Protein AF-A0A0D2FFE4-F1 (afdb_monomer_lite)

Organism: NCBI:txid1442368

Foldseek 3Di:
DDDDDPDPPPPPPPPDDPDDPDPPPPDPPPPPPPPPDDDDPVNVVLVVVLQVQLVVCCVVVVDDSVVSSVVSCVVPPDDDDDPDDPVNVPPD

Sequence (92 aa):
MAPNIGGGLQSRTIWEPSATKSMTTVLRITVTSASSVPPRPIDQITDAYRRRYASYLASTFHISVEAANLEADYQLQPRRRSEASESEVYRV

Secondary structure (DSSP, 8-state):
------------------------------------SPPPHHHHHHHHHHHHHHHHHHHHHT--HHHHHHHHHHHTS-PPPPSS-GGGTT--

Radius of gyration: 23.29 Å; chains: 1; bounding box: 32×54×82 Å

Structure (mmCIF, N/CA/C/O backbone):
data_AF-A0A0D2FFE4-F1
#
_entry.id   AF-A0A0D2FFE4-F1
#
loop_
_atom_site.group_PDB
_atom_site.id
_atom_site.type_symbol
_atom_site.label_atom_id
_atom_site.label_alt_id
_atom_site.label_comp_id
_atom_site.label_asym_id
_atom_site.label_entity_id
_atom_site.label_seq_id
_atom_site.pdbx_PDB_ins_code
_atom_site.Cartn_x
_atom_site.Cartn_y
_atom_site.Cartn_z
_atom_site.occupancy
_atom_site.B_iso_or_equiv
_atom_site.auth_seq_id
_atom_site.auth_comp_id
_atom_site.auth_asym_id
_atom_site.auth_atom_id
_atom_site.pdbx_PDB_model_num
ATOM 1 N N . MET A 1 1 ? 1.824 7.082 58.537 1.00 44.00 1 MET A N 1
ATOM 2 C CA . MET A 1 1 ? 2.641 7.322 57.327 1.00 44.00 1 MET A CA 1
ATOM 3 C C . MET A 1 1 ? 2.654 6.053 56.494 1.00 44.00 1 MET A C 1
ATOM 5 O O . MET A 1 1 ? 3.238 5.086 56.952 1.00 44.00 1 MET A O 1
ATOM 9 N N . ALA A 1 2 ? 1.951 6.059 55.357 1.00 51.19 2 ALA A N 1
ATOM 10 C CA . ALA A 1 2 ? 2.192 5.279 54.130 1.00 51.19 2 ALA A CA 1
ATOM 11 C C . ALA A 1 2 ? 0.884 5.292 53.308 1.00 51.19 2 ALA A C 1
ATOM 13 O O . ALA A 1 2 ? -0.084 4.650 53.717 1.00 51.19 2 ALA A O 1
ATOM 14 N N . PRO A 1 3 ? 0.794 6.069 52.214 1.00 61.56 3 PRO A N 1
ATOM 15 C CA . PRO A 1 3 ? -0.369 6.043 51.339 1.00 61.56 3 PRO A CA 1
ATOM 16 C C . PRO A 1 3 ? -0.347 4.768 50.486 1.00 61.56 3 PRO A C 1
ATOM 18 O O . PRO A 1 3 ? 0.688 4.377 49.949 1.00 61.56 3 PRO A O 1
ATOM 21 N N . ASN A 1 4 ? -1.504 4.119 50.395 1.00 50.91 4 ASN A N 1
ATOM 22 C CA . ASN A 1 4 ? -1.737 2.913 49.610 1.00 50.91 4 ASN A CA 1
ATOM 23 C C . ASN A 1 4 ? -1.532 3.234 48.117 1.00 50.91 4 ASN A C 1
ATOM 25 O O . ASN A 1 4 ? -2.252 4.060 47.553 1.00 50.91 4 ASN A O 1
ATOM 29 N N . ILE A 1 5 ? -0.512 2.635 47.502 1.00 56.97 5 ILE A N 1
ATOM 30 C CA . ILE A 1 5 ? -0.144 2.856 46.101 1.00 56.97 5 ILE A CA 1
ATOM 31 C C . ILE A 1 5 ? -1.178 2.117 45.251 1.00 56.97 5 ILE A C 1
ATOM 33 O O . ILE A 1 5 ? -1.089 0.908 45.048 1.00 56.97 5 ILE A O 1
ATOM 37 N N . GLY A 1 6 ? -2.209 2.842 44.816 1.00 42.81 6 GLY A N 1
ATOM 38 C CA . GLY A 1 6 ? -3.245 2.330 43.928 1.00 42.81 6 GLY A CA 1
ATOM 39 C C . GLY A 1 6 ? -2.625 1.805 42.636 1.00 42.81 6 GLY A C 1
ATOM 40 O O . GLY A 1 6 ? -2.140 2.576 41.809 1.00 42.81 6 GLY A O 1
ATOM 41 N N . GLY A 1 7 ? -2.637 0.482 42.484 1.00 42.03 7 GLY A N 1
ATOM 42 C CA . GLY A 1 7 ? -2.241 -0.220 41.273 1.00 42.03 7 GLY A CA 1
ATOM 43 C C . GLY A 1 7 ? -3.190 0.110 40.128 1.00 42.03 7 GLY A C 1
ATOM 44 O O . GLY A 1 7 ? -4.218 -0.537 39.949 1.00 42.03 7 GLY A O 1
ATOM 45 N N . GLY A 1 8 ? -2.838 1.121 39.338 1.00 44.84 8 GLY A N 1
ATOM 46 C CA . GLY A 1 8 ? -3.413 1.333 38.019 1.00 44.84 8 GLY A CA 1
ATOM 47 C C . GLY A 1 8 ? -2.874 0.265 37.077 1.00 44.84 8 GLY A C 1
ATOM 48 O O . GLY A 1 8 ? -1.806 0.436 36.493 1.00 44.84 8 GLY A O 1
ATOM 49 N N . LEU A 1 9 ? -3.601 -0.846 36.953 1.00 51.34 9 LEU A N 1
ATOM 50 C CA . LEU A 1 9 ? -3.423 -1.824 35.885 1.00 51.34 9 LEU A CA 1
ATOM 51 C C . LEU A 1 9 ? -3.691 -1.108 34.559 1.00 51.34 9 LEU A C 1
ATOM 53 O O . LEU A 1 9 ? -4.826 -1.019 34.095 1.00 51.34 9 LEU A O 1
ATOM 57 N N . GLN A 1 10 ? -2.642 -0.537 33.972 1.00 61.09 10 GLN A N 1
ATOM 58 C CA . GLN A 1 10 ? -2.684 -0.064 32.601 1.00 61.09 10 GLN A CA 1
ATOM 59 C C . GLN A 1 10 ? -2.878 -1.298 31.729 1.00 61.09 10 GLN A C 1
ATOM 61 O O . GLN A 1 10 ? -1.944 -2.064 31.495 1.00 61.09 10 GLN A O 1
ATOM 66 N N . SER A 1 11 ? -4.125 -1.524 31.322 1.00 63.53 11 SER A N 1
ATOM 67 C CA . SER A 1 11 ? -4.492 -2.557 30.368 1.00 63.53 11 SER A CA 1
ATOM 68 C C . SER A 1 11 ? -3.818 -2.202 29.045 1.00 63.53 11 SER A C 1
ATOM 70 O O . SER A 1 11 ? -4.326 -1.421 28.243 1.00 63.53 11 SER A O 1
ATOM 72 N N . ARG A 1 12 ? -2.585 -2.677 28.865 1.00 63.41 12 ARG A N 1
ATOM 73 C CA . ARG A 1 12 ? -1.856 -2.554 27.612 1.00 63.41 12 ARG A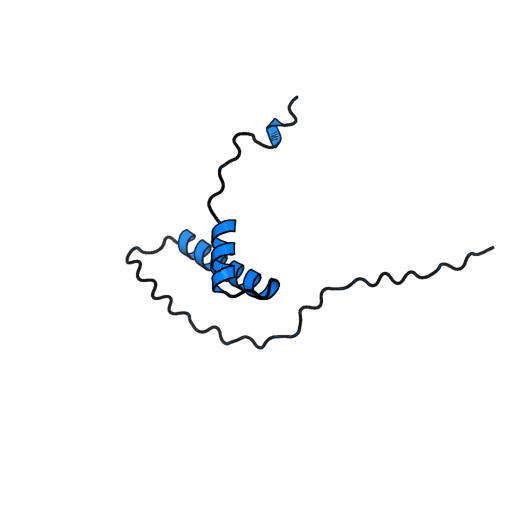 CA 1
ATOM 74 C C . ARG A 1 12 ? -2.529 -3.530 26.665 1.00 63.41 12 ARG A C 1
ATOM 76 O O . ARG A 1 12 ? -2.240 -4.720 26.715 1.00 63.41 12 ARG A O 1
ATOM 83 N N . THR A 1 13 ? -3.446 -3.033 25.844 1.00 61.66 13 THR A N 1
ATOM 84 C CA . THR A 1 13 ? -4.006 -3.790 24.725 1.00 61.66 13 THR A CA 1
ATOM 85 C C . THR A 1 13 ? -2.849 -4.159 23.800 1.00 61.66 13 THR A C 1
ATOM 87 O O . THR A 1 13 ? -2.420 -3.372 22.959 1.00 61.66 13 THR A O 1
ATOM 90 N N . ILE A 1 14 ? -2.266 -5.335 24.023 1.00 68.56 14 ILE A N 1
ATOM 91 C CA . ILE A 1 14 ? -1.367 -5.977 23.075 1.00 68.56 14 ILE A CA 1
ATOM 92 C C . ILE A 1 14 ? -2.274 -6.367 21.918 1.00 68.56 14 ILE A C 1
ATOM 94 O O . ILE A 1 14 ? -3.256 -7.079 22.113 1.00 68.56 14 ILE A O 1
ATOM 98 N N . TRP A 1 15 ? -2.000 -5.826 20.736 1.00 57.88 15 TRP A N 1
ATOM 99 C CA . TRP A 1 15 ? -2.715 -6.218 19.534 1.00 57.88 15 TRP A CA 1
ATOM 100 C C . TRP A 1 15 ? -2.459 -7.711 19.310 1.00 57.88 15 TRP A C 1
ATOM 102 O O . TRP A 1 15 ? -1.340 -8.105 18.981 1.00 57.88 15 TRP A O 1
ATOM 112 N N . GLU A 1 16 ? -3.466 -8.540 19.573 1.00 67.00 16 GLU A N 1
ATOM 113 C CA . GLU A 1 16 ? -3.408 -9.969 19.304 1.00 67.00 16 GLU A CA 1
ATOM 114 C C . GLU A 1 16 ? -3.792 -10.176 17.835 1.00 67.00 16 GLU A C 1
ATOM 116 O O . GLU A 1 16 ? -4.938 -9.899 17.461 1.00 67.00 16 GLU A O 1
ATOM 121 N N . PRO A 1 17 ? -2.856 -10.597 16.962 1.00 57.72 17 PRO A N 1
ATOM 122 C CA . PRO A 1 17 ? -3.210 -10.957 15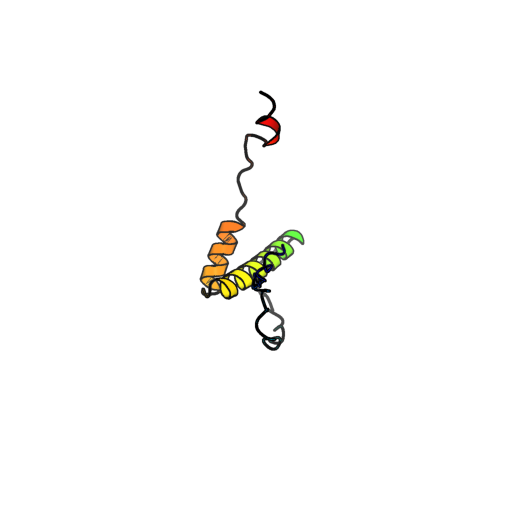.601 1.00 57.72 17 PRO A CA 1
ATOM 123 C C . PRO A 1 17 ? -4.216 -12.101 15.680 1.00 57.72 17 PRO A C 1
ATOM 125 O O . PRO A 1 17 ? -3.883 -13.192 16.141 1.00 57.72 17 PRO A O 1
ATOM 128 N N . SER A 1 18 ? -5.454 -11.840 15.255 1.00 59.38 18 SER A N 1
ATOM 129 C CA . SER A 1 18 ? -6.491 -12.865 15.202 1.00 59.38 18 SER A CA 1
ATOM 130 C C . SER A 1 18 ? -5.955 -14.108 14.497 1.00 59.38 18 SER A C 1
ATOM 132 O O . SER A 1 18 ? -5.395 -14.029 13.401 1.00 59.38 18 SER A O 1
ATOM 134 N N . ALA A 1 19 ? -6.118 -15.222 15.206 1.00 52.47 19 ALA A N 1
ATOM 135 C CA . ALA A 1 19 ? -5.771 -16.588 14.868 1.00 52.47 19 ALA A CA 1
ATOM 136 C C . ALA A 1 19 ? -5.592 -16.853 13.367 1.00 52.47 19 ALA A C 1
ATOM 138 O O . ALA A 1 19 ? -6.508 -16.659 12.570 1.00 52.47 19 ALA A O 1
ATOM 139 N N . THR A 1 20 ? -4.394 -17.343 13.032 1.00 49.59 20 THR A N 1
ATOM 140 C CA . THR A 1 20 ? -4.102 -18.357 12.005 1.00 49.59 20 THR A CA 1
ATOM 141 C C . THR A 1 20 ? -5.258 -18.673 11.055 1.00 49.59 20 THR A C 1
ATOM 143 O O . THR A 1 20 ? -5.815 -19.770 11.060 1.00 49.59 20 THR A O 1
ATOM 146 N N . LYS A 1 21 ? -5.589 -17.735 10.161 1.00 60.00 21 LYS A N 1
ATOM 147 C CA . LYS A 1 21 ? -6.333 -18.081 8.955 1.00 60.00 21 LYS A CA 1
ATOM 148 C C . LYS A 1 21 ? -5.415 -19.017 8.182 1.00 60.00 21 LYS A C 1
ATOM 150 O O . LYS A 1 21 ? -4.355 -18.590 7.722 1.00 60.00 21 LYS A O 1
ATOM 155 N N . SER A 1 22 ? -5.773 -20.302 8.164 1.00 56.44 22 SER A N 1
ATOM 156 C CA . SER A 1 22 ? -5.043 -21.362 7.476 1.00 56.44 22 SER A CA 1
ATOM 157 C C . SER A 1 22 ? -4.588 -20.825 6.135 1.00 56.44 22 SER A C 1
ATOM 159 O O . SER A 1 22 ? -5.411 -20.294 5.390 1.00 56.44 22 SER A O 1
ATOM 161 N N . MET A 1 23 ? -3.276 -20.873 5.898 1.00 53.22 23 MET A N 1
ATOM 162 C CA . MET A 1 23 ? -2.668 -20.362 4.681 1.00 53.22 23 MET A CA 1
ATOM 163 C C . MET A 1 23 ? -3.453 -20.927 3.505 1.00 53.22 23 MET A C 1
ATOM 165 O O . MET A 1 23 ? -3.346 -22.115 3.204 1.00 53.22 23 MET A O 1
ATOM 169 N N . THR A 1 24 ? -4.279 -20.091 2.872 1.00 52.50 24 THR A N 1
ATOM 170 C CA . THR A 1 24 ? -4.823 -20.418 1.566 1.00 52.50 24 THR A CA 1
ATOM 171 C C . THR A 1 24 ? -3.601 -20.719 0.729 1.00 52.50 24 THR A C 1
ATOM 173 O O . THR A 1 24 ? -2.732 -19.854 0.581 1.00 52.50 24 THR A O 1
ATOM 176 N N . THR A 1 25 ? -3.492 -21.971 0.284 1.00 59.66 25 THR A N 1
ATOM 177 C CA . THR A 1 25 ? -2.473 -22.421 -0.652 1.00 59.66 25 THR A CA 1
ATOM 178 C C . THR A 1 25 ? -2.285 -21.314 -1.666 1.00 59.66 25 THR A C 1
ATOM 180 O O . THR A 1 25 ? -3.256 -20.903 -2.303 1.00 59.66 25 THR A O 1
ATOM 183 N N . VAL A 1 26 ? -1.068 -20.773 -1.744 1.00 52.38 26 VAL A N 1
ATOM 184 C CA . VAL A 1 26 ? -0.741 -19.748 -2.727 1.00 52.38 26 VAL A CA 1
ATOM 185 C C . VAL A 1 26 ? -0.997 -20.396 -4.077 1.00 52.38 26 VAL A C 1
ATOM 187 O O . VAL A 1 26 ? -0.182 -21.178 -4.566 1.00 52.38 26 VAL A O 1
ATOM 190 N N . LEU A 1 27 ? -2.170 -20.136 -4.653 1.00 58.19 27 LEU A N 1
ATOM 191 C CA . LEU A 1 27 ? -2.429 -20.452 -6.039 1.00 58.19 27 LEU A CA 1
ATOM 192 C C . LEU A 1 27 ? -1.328 -19.717 -6.788 1.00 58.19 27 LEU A C 1
ATOM 194 O O . LEU A 1 27 ? -1.161 -18.507 -6.616 1.00 58.19 27 LEU A O 1
ATOM 198 N N . ARG A 1 28 ? -0.519 -20.459 -7.551 1.00 59.41 28 ARG A N 1
ATOM 199 C CA . ARG A 1 28 ? 0.371 -19.849 -8.532 1.00 59.41 28 ARG A CA 1
ATOM 200 C C . ARG A 1 28 ? -0.529 -18.999 -9.411 1.00 59.41 28 ARG A C 1
ATOM 202 O O . ARG A 1 28 ? -1.265 -19.530 -10.236 1.00 59.41 28 ARG A O 1
ATOM 209 N N . ILE A 1 29 ? -0.523 -17.694 -9.176 1.00 52.72 29 ILE A N 1
ATOM 210 C CA . ILE A 1 29 ? -1.215 -16.759 -10.039 1.00 52.72 29 ILE A CA 1
ATOM 211 C C . ILE A 1 29 ? -0.395 -16.790 -11.318 1.00 52.72 29 ILE A C 1
ATOM 213 O O . ILE A 1 29 ? 0.687 -16.206 -11.391 1.00 52.72 29 ILE A O 1
ATOM 217 N N . THR A 1 30 ? -0.866 -17.543 -12.303 1.00 53.94 30 THR A N 1
ATOM 218 C CA . THR A 1 30 ? -0.403 -17.412 -13.676 1.00 53.94 30 THR A CA 1
ATOM 219 C C . THR A 1 30 ? -0.884 -16.037 -14.119 1.00 53.94 30 THR A C 1
ATOM 221 O O . THR A 1 30 ? -2.013 -15.867 -14.568 1.00 53.94 30 THR A O 1
ATOM 224 N N . VAL A 1 31 ? -0.079 -15.005 -13.859 1.00 52.56 31 VAL A N 1
ATOM 225 C CA . VAL A 1 31 ? -0.372 -13.649 -14.317 1.00 52.56 31 VAL A CA 1
ATOM 226 C C . VAL A 1 31 ? -0.080 -13.637 -15.807 1.00 52.56 31 VAL A C 1
ATOM 228 O O . VAL A 1 31 ? 1.012 -13.286 -16.241 1.00 52.56 31 VAL A O 1
ATOM 231 N N . THR A 1 32 ? -1.067 -14.034 -16.601 1.00 50.06 32 THR A N 1
ATOM 232 C CA . THR A 1 32 ? -1.084 -13.777 -18.039 1.00 50.06 32 THR A CA 1
ATOM 233 C C . THR A 1 32 ? -1.479 -12.315 -18.256 1.00 50.06 32 THR A C 1
ATOM 235 O O . THR A 1 32 ? -2.480 -12.021 -18.898 1.00 50.06 32 THR A O 1
ATOM 238 N N . SER A 1 33 ? -0.728 -11.367 -17.686 1.00 54.44 33 SER A N 1
ATOM 239 C CA . SER A 1 33 ? -0.789 -9.997 -18.195 1.00 54.44 33 SER A CA 1
ATOM 240 C C . SER A 1 33 ? 0.025 -10.003 -19.470 1.00 54.44 33 SER A C 1
ATOM 242 O O . SER A 1 33 ? 1.253 -10.026 -19.437 1.00 54.44 33 SER A O 1
ATOM 244 N N . ALA A 1 34 ? -0.689 -10.057 -20.590 1.00 54.00 34 ALA A N 1
ATOM 245 C CA . ALA A 1 34 ? -0.156 -9.946 -21.933 1.00 54.00 34 ALA A CA 1
ATOM 246 C C . ALA A 1 34 ? 0.447 -8.546 -22.145 1.00 54.00 34 ALA A C 1
ATOM 248 O O . ALA A 1 34 ? -0.124 -7.700 -22.822 1.00 54.00 34 ALA A O 1
ATOM 249 N N . SER A 1 35 ? 1.599 -8.283 -21.536 1.00 58.91 35 SER A N 1
ATOM 250 C CA . SER A 1 35 ? 2.511 -7.250 -22.000 1.00 58.91 35 SER A CA 1
ATOM 251 C C . SER A 1 35 ? 3.677 -7.983 -22.640 1.00 58.91 35 SER A C 1
ATOM 253 O O . SER A 1 35 ? 4.458 -8.644 -21.961 1.00 58.91 35 SER A O 1
ATOM 255 N N . SER A 1 36 ? 3.756 -7.925 -23.969 1.00 63.31 36 SER A N 1
ATOM 256 C CA . SER A 1 36 ? 4.823 -8.550 -24.760 1.00 63.31 36 SER A CA 1
ATOM 257 C C . SER A 1 36 ? 6.200 -7.927 -24.506 1.00 63.31 36 SER A C 1
ATOM 259 O O . SER A 1 36 ? 7.200 -8.401 -25.039 1.00 63.31 36 SER A O 1
ATOM 261 N N . VAL A 1 37 ? 6.262 -6.853 -23.718 1.00 69.06 37 VAL A N 1
ATOM 262 C CA . VAL A 1 37 ? 7.507 -6.221 -23.301 1.00 69.06 37 VAL A CA 1
ATOM 263 C C . VAL A 1 37 ? 7.974 -6.905 -22.017 1.00 69.06 37 VAL A C 1
ATOM 265 O O . VAL A 1 37 ? 7.215 -6.905 -21.046 1.00 69.06 37 VAL A O 1
ATOM 268 N N . PRO A 1 38 ? 9.195 -7.473 -21.973 1.00 66.19 38 PRO A N 1
ATOM 269 C CA . PRO A 1 38 ? 9.730 -8.053 -20.749 1.00 66.19 38 PRO A CA 1
ATOM 270 C C . PRO A 1 38 ? 9.689 -6.987 -19.645 1.00 66.19 38 PRO A C 1
ATOM 272 O O . PRO A 1 38 ? 10.318 -5.933 -19.792 1.00 66.19 38 PRO A O 1
ATOM 275 N N . PRO A 1 39 ? 8.919 -7.208 -18.567 1.00 62.78 39 PRO A N 1
ATOM 276 C CA . PRO A 1 39 ? 8.750 -6.197 -17.542 1.00 62.78 39 PRO A CA 1
ATOM 277 C C . PRO A 1 39 ? 10.093 -5.969 -16.864 1.00 62.78 39 PRO A C 1
ATOM 279 O O . PRO A 1 39 ? 10.773 -6.930 -16.478 1.00 62.78 39 PRO A O 1
ATOM 282 N N . ARG A 1 40 ? 10.488 -4.699 -16.719 1.00 77.31 40 ARG A N 1
ATOM 283 C CA . ARG A 1 40 ? 11.731 -4.377 -16.018 1.00 77.31 40 ARG A CA 1
ATOM 284 C C . ARG A 1 40 ? 11.625 -4.920 -14.591 1.00 77.31 40 ARG A C 1
ATOM 286 O O . ARG A 1 40 ? 10.534 -4.891 -14.018 1.00 77.31 40 ARG A O 1
ATOM 293 N N . PRO A 1 41 ? 12.732 -5.373 -13.981 1.00 82.12 41 PRO A N 1
ATOM 294 C CA . PRO A 1 41 ? 12.698 -5.950 -12.636 1.00 82.12 41 PRO A CA 1
ATOM 295 C C . PRO A 1 41 ? 12.007 -5.047 -11.604 1.00 82.12 41 PRO A C 1
ATOM 297 O O . PRO A 1 41 ? 11.303 -5.533 -10.727 1.00 82.12 41 PRO A O 1
ATOM 300 N N . ILE A 1 42 ? 12.161 -3.726 -11.748 1.00 87.62 42 ILE A N 1
ATOM 301 C CA . ILE A 1 42 ? 11.538 -2.730 -10.869 1.00 87.62 42 ILE A CA 1
ATOM 302 C C . ILE A 1 42 ? 10.013 -2.729 -11.015 1.00 87.62 42 ILE A C 1
ATOM 304 O O . ILE A 1 42 ? 9.323 -2.725 -10.000 1.00 87.62 42 ILE A O 1
ATOM 308 N N . ASP A 1 43 ? 9.494 -2.802 -12.244 1.00 86.81 43 ASP A N 1
ATOM 309 C CA . ASP A 1 43 ? 8.051 -2.771 -12.512 1.00 86.81 43 ASP A CA 1
ATOM 310 C C . ASP A 1 43 ? 7.357 -3.991 -11.859 1.00 86.81 43 ASP A C 1
ATOM 312 O O . ASP A 1 43 ? 6.307 -3.872 -11.225 1.00 86.81 43 ASP A O 1
ATOM 316 N N . GLN A 1 44 ? 8.006 -5.163 -11.893 1.00 88.25 44 GLN A N 1
ATOM 317 C CA . GLN A 1 44 ? 7.510 -6.368 -11.212 1.00 88.25 44 GLN A CA 1
ATOM 318 C C . GLN A 1 44 ? 7.470 -6.208 -9.685 1.00 88.25 44 GLN A C 1
ATOM 320 O O . GLN A 1 44 ? 6.530 -6.665 -9.031 1.00 88.25 44 GLN A O 1
ATOM 325 N N . ILE A 1 45 ? 8.490 -5.566 -9.105 1.00 90.94 45 ILE A N 1
ATOM 326 C CA . ILE A 1 45 ? 8.558 -5.311 -7.661 1.00 90.94 45 ILE A CA 1
ATOM 327 C C . ILE A 1 45 ? 7.461 -4.327 -7.252 1.00 90.94 45 ILE A C 1
ATOM 329 O O . ILE A 1 45 ? 6.780 -4.562 -6.251 1.00 90.94 45 ILE A O 1
ATOM 333 N N . THR A 1 46 ? 7.251 -3.258 -8.026 1.00 90.38 46 THR A N 1
ATOM 334 C CA . THR A 1 46 ? 6.193 -2.281 -7.745 1.00 90.38 46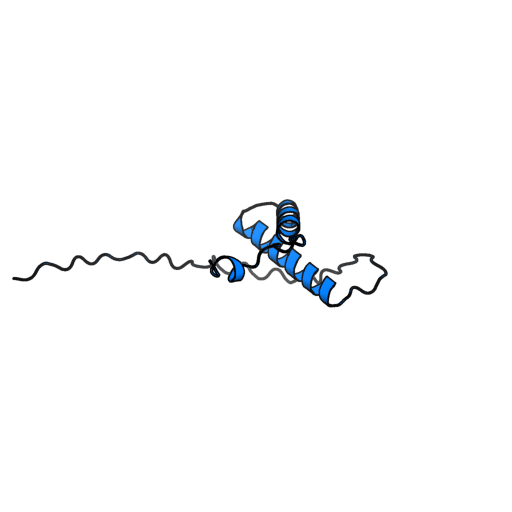 THR A CA 1
ATOM 335 C C . THR A 1 46 ? 4.809 -2.911 -7.827 1.00 90.38 46 THR A C 1
ATOM 337 O O . THR A 1 46 ? 3.994 -2.680 -6.937 1.00 90.38 46 THR A O 1
ATOM 340 N N . ASP A 1 47 ? 4.563 -3.778 -8.810 1.00 92.81 47 ASP A N 1
ATOM 341 C CA . ASP A 1 47 ? 3.287 -4.486 -8.943 1.00 92.81 47 ASP A CA 1
ATOM 342 C C . ASP A 1 47 ? 3.056 -5.465 -7.788 1.00 92.81 47 ASP A C 1
ATOM 344 O O . ASP A 1 47 ? 1.963 -5.534 -7.217 1.00 92.81 47 ASP A O 1
ATOM 348 N N . ALA A 1 48 ? 4.092 -6.212 -7.397 1.00 95.06 48 ALA A N 1
ATOM 349 C CA . ALA A 1 48 ? 4.020 -7.111 -6.251 1.00 95.06 48 ALA A CA 1
ATOM 350 C C . ALA A 1 48 ? 3.733 -6.347 -4.949 1.00 95.06 48 ALA A C 1
ATOM 352 O O . ALA A 1 48 ? 2.925 -6.802 -4.134 1.00 95.06 48 ALA A O 1
ATOM 353 N N . TYR A 1 49 ? 4.360 -5.184 -4.763 1.00 97.25 49 TYR A N 1
ATOM 354 C CA . TYR A 1 49 ? 4.116 -4.316 -3.617 1.00 97.25 49 TYR A CA 1
ATOM 355 C C . TYR A 1 49 ? 2.683 -3.767 -3.615 1.00 97.25 49 TYR A C 1
ATOM 357 O O . TYR A 1 49 ? 1.987 -3.923 -2.613 1.00 97.25 49 TYR A O 1
ATOM 365 N N . ARG A 1 50 ? 2.202 -3.226 -4.745 1.00 96.56 50 ARG A N 1
ATOM 366 C CA . ARG A 1 50 ? 0.824 -2.72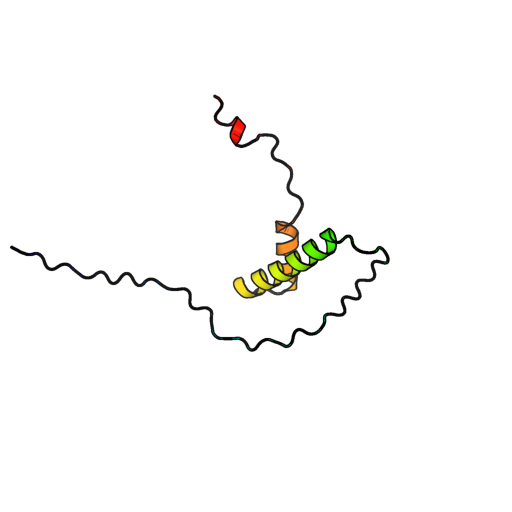1 -4.899 1.00 96.56 50 ARG A CA 1
ATOM 367 C C . ARG A 1 50 ? -0.216 -3.765 -4.509 1.00 96.56 50 ARG A C 1
ATOM 369 O O . ARG A 1 50 ? -1.094 -3.480 -3.703 1.00 96.56 50 ARG A O 1
ATOM 376 N N . ARG A 1 51 ? -0.077 -5.003 -4.995 1.00 97.38 51 ARG A N 1
ATOM 377 C CA . ARG A 1 51 ? -1.013 -6.099 -4.673 1.00 97.38 51 ARG A CA 1
ATOM 378 C C . ARG A 1 51 ? -1.030 -6.452 -3.190 1.00 97.38 51 ARG A C 1
ATOM 380 O O . ARG A 1 51 ? -2.095 -6.704 -2.625 1.00 97.38 51 ARG A O 1
ATOM 387 N N . ARG A 1 52 ? 0.141 -6.482 -2.545 1.00 98.12 52 ARG A N 1
ATOM 388 C CA . ARG A 1 52 ? 0.227 -6.715 -1.094 1.00 98.12 52 ARG A CA 1
ATOM 389 C C . ARG A 1 52 ? -0.413 -5.569 -0.324 1.00 98.12 52 ARG A C 1
ATOM 391 O O . ARG A 1 52 ? -1.132 -5.826 0.636 1.00 98.12 52 ARG A O 1
ATOM 398 N N . TYR A 1 53 ? -0.194 -4.335 -0.769 1.00 98.50 53 TYR A N 1
ATOM 399 C CA . TYR A 1 53 ? -0.766 -3.160 -0.135 1.00 98.50 53 TYR A CA 1
ATOM 400 C C . TYR A 1 53 ? -2.293 -3.123 -0.259 1.00 98.50 53 TYR A C 1
ATOM 402 O O . TYR A 1 53 ? -2.978 -2.983 0.749 1.00 98.50 53 TYR A O 1
ATOM 410 N N . ALA A 1 54 ? -2.837 -3.393 -1.445 1.00 98.56 54 ALA A N 1
ATOM 411 C CA . ALA A 1 54 ? -4.276 -3.540 -1.644 1.00 98.56 54 ALA A CA 1
ATOM 412 C C . ALA A 1 54 ? -4.866 -4.675 -0.789 1.00 98.56 54 ALA A C 1
ATOM 414 O O . ALA A 1 54 ? -5.910 -4.513 -0.166 1.00 98.56 54 ALA A O 1
ATOM 415 N N . SER A 1 55 ? -4.178 -5.815 -0.680 1.00 98.31 55 SER A N 1
ATOM 416 C CA . SER A 1 55 ? -4.629 -6.916 0.187 1.00 98.31 55 SER A CA 1
ATOM 417 C C . SER A 1 55 ? -4.687 -6.497 1.659 1.00 98.31 55 SER A C 1
ATOM 419 O O . SER A 1 55 ? -5.657 -6.804 2.350 1.00 98.31 55 SER A O 1
ATOM 421 N N . TYR A 1 56 ? -3.675 -5.757 2.124 1.00 98.62 56 TYR A N 1
ATOM 422 C CA . TYR A 1 56 ? -3.666 -5.169 3.461 1.00 98.62 56 TYR A CA 1
ATOM 423 C C . TYR A 1 56 ? -4.846 -4.210 3.651 1.00 98.62 56 TYR A C 1
ATOM 425 O O . TYR A 1 56 ? -5.614 -4.393 4.592 1.00 98.62 56 TYR A O 1
ATOM 433 N N . LEU A 1 57 ? -5.048 -3.251 2.743 1.00 98.50 57 LEU A N 1
ATOM 434 C CA . LEU A 1 57 ? -6.151 -2.289 2.816 1.00 98.50 57 LEU A CA 1
ATOM 435 C C . LEU A 1 57 ? -7.520 -2.984 2.838 1.00 98.50 57 LEU A C 1
ATOM 437 O O . LEU A 1 57 ? -8.348 -2.668 3.689 1.00 98.50 57 LEU A O 1
ATOM 441 N N . ALA A 1 58 ? -7.733 -3.976 1.969 1.00 98.62 58 ALA A N 1
ATOM 442 C CA . ALA A 1 58 ? -8.964 -4.761 1.934 1.00 98.62 58 ALA A CA 1
ATOM 443 C C . ALA A 1 58 ? -9.227 -5.467 3.273 1.00 98.62 58 ALA A C 1
ATOM 445 O O . ALA A 1 58 ? -10.344 -5.427 3.785 1.00 98.62 58 ALA A O 1
ATOM 446 N N . SER A 1 59 ? -8.189 -6.068 3.869 1.00 97.75 59 SER A N 1
ATOM 447 C CA . SER A 1 59 ? -8.307 -6.763 5.156 1.00 97.75 59 SER A CA 1
ATOM 448 C C . SER A 1 59 ? -8.500 -5.822 6.347 1.00 97.75 59 SER A C 1
ATOM 450 O O . SER A 1 59 ? -9.258 -6.140 7.256 1.00 97.75 59 SER A O 1
ATOM 452 N N . THR A 1 60 ? -7.851 -4.660 6.334 1.00 98.12 60 THR A N 1
ATOM 453 C CA . THR A 1 60 ? -7.873 -3.694 7.438 1.00 98.12 60 THR A CA 1
ATOM 454 C C . THR A 1 60 ? -9.174 -2.900 7.457 1.00 98.12 60 THR A C 1
ATOM 456 O O . THR A 1 60 ? -9.784 -2.724 8.510 1.00 98.12 60 THR A O 1
ATOM 459 N N . PHE A 1 61 ? -9.623 -2.435 6.290 1.00 97.69 61 PHE A N 1
ATOM 460 C CA . PHE A 1 61 ? -10.786 -1.554 6.166 1.00 97.69 61 PHE A CA 1
ATOM 461 C C . PHE A 1 61 ? -12.071 -2.284 5.778 1.00 97.69 61 PHE A C 1
ATOM 463 O O . PHE A 1 61 ? -13.110 -1.644 5.655 1.00 97.69 61 PHE A O 1
ATOM 470 N N . HIS A 1 62 ? -12.025 -3.610 5.613 1.00 97.38 62 HIS A N 1
ATOM 471 C CA . HIS A 1 62 ? -13.173 -4.429 5.208 1.00 97.38 62 HIS A CA 1
ATOM 472 C C . HIS A 1 62 ? -13.824 -3.934 3.905 1.00 97.38 62 HIS A C 1
ATOM 474 O O . HIS A 1 62 ? -15.044 -3.954 3.745 1.00 97.38 62 HIS A O 1
ATOM 480 N N . ILE A 1 63 ? -12.990 -3.484 2.968 1.00 97.94 63 ILE A N 1
ATOM 481 C CA . ILE A 1 63 ? -13.404 -3.036 1.636 1.00 97.94 63 ILE A CA 1
ATOM 482 C C . ILE A 1 63 ? -13.162 -4.136 0.602 1.00 97.94 63 ILE A C 1
ATOM 484 O O . ILE A 1 63 ? -12.404 -5.082 0.834 1.00 97.94 63 ILE A O 1
ATOM 488 N N . SER A 1 64 ? -13.796 -4.016 -0.566 1.00 98.00 64 SER A N 1
ATOM 489 C CA . SER A 1 64 ? -13.515 -4.929 -1.672 1.00 98.00 64 SER A CA 1
ATOM 490 C C . SER A 1 64 ? -12.057 -4.794 -2.126 1.00 98.00 64 SER A C 1
ATOM 492 O O . SER A 1 64 ? -11.446 -3.727 -2.034 1.00 98.00 64 SER A O 1
ATOM 494 N N . VAL A 1 65 ? -11.496 -5.881 -2.660 1.00 97.62 65 VAL A N 1
ATOM 495 C CA . VAL A 1 65 ? -10.138 -5.871 -3.233 1.00 97.62 65 VAL A CA 1
ATOM 496 C C . VAL A 1 65 ? -10.035 -4.860 -4.379 1.00 97.62 65 VAL A C 1
ATOM 498 O O . VAL A 1 65 ? -8.999 -4.229 -4.549 1.00 97.62 65 VAL A O 1
ATOM 501 N N . GLU A 1 66 ? -11.114 -4.663 -5.137 1.00 97.81 66 GLU A N 1
ATOM 502 C CA . GLU A 1 66 ? -11.187 -3.657 -6.197 1.00 97.81 66 GLU A CA 1
ATOM 503 C C . GLU A 1 66 ? -11.037 -2.231 -5.648 1.00 97.81 66 GLU A C 1
ATOM 505 O O . GLU A 1 66 ? -10.166 -1.495 -6.107 1.00 97.81 66 GLU A O 1
ATOM 510 N N . ALA A 1 67 ? -11.802 -1.869 -4.613 1.00 98.25 67 ALA A N 1
ATOM 511 C CA . ALA A 1 67 ? -11.677 -0.566 -3.961 1.00 98.25 67 ALA A CA 1
ATOM 512 C C . ALA A 1 67 ? -10.279 -0.370 -3.353 1.00 98.25 67 ALA A C 1
ATOM 514 O O . ALA A 1 67 ? -9.686 0.700 -3.468 1.00 98.25 67 ALA A O 1
ATOM 515 N N . ALA A 1 68 ? -9.715 -1.424 -2.762 1.00 98.56 68 ALA A N 1
ATOM 516 C CA . ALA A 1 68 ? -8.371 -1.390 -2.205 1.00 98.56 68 ALA A CA 1
ATOM 517 C C . ALA A 1 68 ? -7.272 -1.216 -3.265 1.00 98.56 68 ALA A C 1
ATOM 519 O O . ALA A 1 68 ? -6.256 -0.585 -2.983 1.00 98.56 68 ALA A O 1
ATOM 520 N N . ASN A 1 69 ? -7.456 -1.756 -4.475 1.00 98.44 69 ASN A N 1
ATOM 521 C CA . ASN A 1 69 ? -6.535 -1.523 -5.587 1.00 98.44 69 ASN A CA 1
ATOM 522 C C . ASN A 1 69 ? -6.566 -0.057 -6.031 1.00 98.44 69 ASN A C 1
ATOM 524 O O . ASN A 1 69 ? -5.504 0.527 -6.213 1.00 98.44 69 ASN A O 1
ATOM 528 N N . LEU A 1 70 ? -7.756 0.548 -6.137 1.00 97.94 70 LEU A N 1
ATOM 529 C CA . LEU A 1 70 ? -7.889 1.971 -6.476 1.00 97.94 70 LEU A CA 1
ATOM 530 C C . LEU A 1 70 ? -7.201 2.865 -5.440 1.00 97.94 70 LEU A C 1
ATOM 532 O O . LEU A 1 70 ? -6.478 3.791 -5.803 1.00 97.94 70 LEU A O 1
ATOM 536 N N . GLU A 1 71 ? -7.378 2.555 -4.157 1.00 97.88 71 GLU A N 1
ATOM 537 C CA . GLU A 1 71 ? -6.723 3.287 -3.073 1.00 97.88 71 GLU A CA 1
ATOM 538 C C . GLU A 1 71 ? -5.200 3.093 -3.099 1.00 97.88 71 GLU A C 1
ATOM 540 O O . GLU A 1 71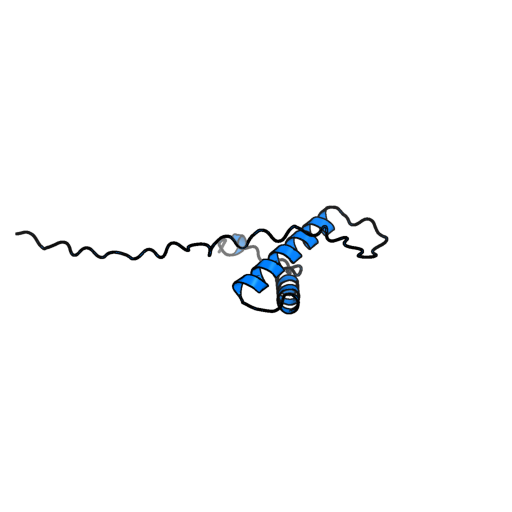 ? -4.441 4.054 -2.976 1.00 97.88 71 GLU A O 1
ATOM 545 N N . ALA A 1 72 ? -4.729 1.862 -3.312 1.00 97.50 72 ALA A N 1
ATOM 546 C CA . ALA A 1 72 ? -3.304 1.581 -3.443 1.00 97.50 72 ALA A CA 1
ATOM 547 C C . ALA A 1 72 ? -2.686 2.333 -4.631 1.00 97.50 72 ALA A C 1
ATOM 549 O O . ALA A 1 72 ? -1.601 2.899 -4.497 1.00 97.50 72 ALA A O 1
ATOM 550 N N . ASP A 1 73 ? -3.373 2.372 -5.773 1.00 95.88 73 ASP A N 1
ATOM 551 C CA . ASP A 1 73 ? -2.925 3.124 -6.940 1.00 95.88 73 ASP A CA 1
ATOM 552 C C . ASP A 1 73 ? -2.888 4.624 -6.650 1.00 95.88 73 ASP A C 1
ATOM 554 O O . ASP A 1 73 ? -1.879 5.256 -6.953 1.00 95.88 73 ASP A O 1
ATOM 558 N N . TYR A 1 74 ? -3.919 5.185 -6.012 1.00 95.69 74 TYR A N 1
ATOM 559 C CA . TYR A 1 74 ? -3.950 6.594 -5.612 1.00 95.69 74 TYR A CA 1
ATOM 560 C C . TYR A 1 74 ? -2.770 6.960 -4.701 1.00 95.69 74 TYR A C 1
ATOM 562 O O . TYR A 1 74 ? -2.052 7.925 -4.962 1.00 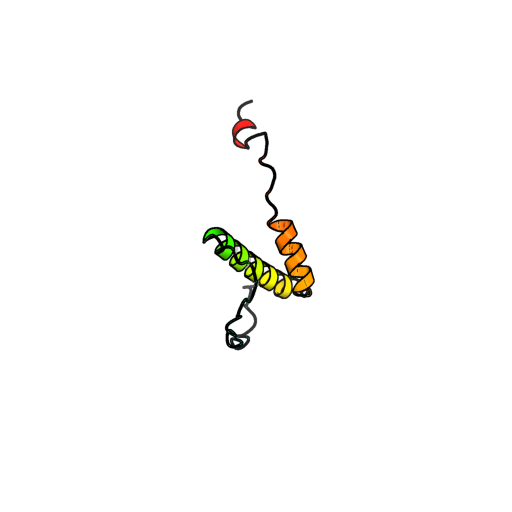95.69 74 TYR A O 1
ATOM 570 N N . GLN A 1 75 ? -2.512 6.161 -3.666 1.00 94.94 75 GLN A N 1
ATOM 571 C CA . GLN A 1 75 ? -1.448 6.444 -2.701 1.00 94.94 75 GLN A CA 1
ATOM 572 C C . GLN A 1 75 ? -0.035 6.261 -3.270 1.00 94.94 75 GLN A C 1
ATOM 574 O O . GLN A 1 75 ? 0.902 6.925 -2.822 1.00 94.94 75 GLN A O 1
ATOM 579 N N . LEU A 1 76 ? 0.130 5.365 -4.246 1.00 93.94 76 LEU A N 1
ATOM 580 C CA . LEU A 1 76 ? 1.422 5.033 -4.855 1.00 93.94 76 LEU A CA 1
ATOM 581 C C . LEU A 1 76 ? 1.662 5.756 -6.186 1.00 93.94 76 LEU A C 1
ATOM 583 O O . LEU A 1 76 ? 2.625 5.444 -6.895 1.00 93.94 76 LEU A O 1
ATOM 587 N N . GLN A 1 77 ? 0.821 6.735 -6.525 1.00 91.62 77 GLN A N 1
ATOM 588 C CA . GLN A 1 77 ? 1.081 7.636 -7.640 1.00 91.62 77 GLN A CA 1
ATOM 589 C C . GLN A 1 77 ? 2.394 8.407 -7.423 1.00 91.62 77 GLN A C 1
ATOM 591 O O . GLN A 1 77 ? 2.699 8.824 -6.300 1.00 91.62 77 GLN A O 1
ATOM 596 N N . PRO A 1 78 ? 3.183 8.641 -8.491 1.00 89.50 78 PRO A N 1
ATOM 597 C CA . PRO A 1 78 ? 4.361 9.491 -8.417 1.00 89.50 78 PRO A CA 1
ATOM 598 C C . PRO A 1 78 ? 4.004 10.864 -7.844 1.00 89.50 78 PRO A C 1
ATOM 600 O O . PRO A 1 78 ? 3.251 11.635 -8.437 1.00 89.50 78 PRO A O 1
ATOM 603 N N . ARG A 1 79 ? 4.555 11.176 -6.673 1.00 85.31 79 ARG A N 1
ATOM 604 C CA . ARG A 1 79 ? 4.329 12.464 -6.018 1.00 85.31 79 ARG A CA 1
ATOM 605 C C . ARG A 1 79 ? 5.211 13.519 -6.674 1.00 85.31 79 ARG A C 1
ATOM 607 O O . ARG A 1 79 ? 6.370 13.254 -7.004 1.00 85.31 79 ARG A O 1
ATOM 614 N N . ARG A 1 80 ? 4.678 14.733 -6.844 1.00 83.00 80 ARG A N 1
ATOM 615 C CA . ARG A 1 80 ? 5.512 15.880 -7.222 1.00 83.00 80 ARG A CA 1
ATOM 616 C C . ARG A 1 80 ? 6.586 16.058 -6.154 1.00 83.00 80 ARG A C 1
ATOM 618 O O . ARG A 1 80 ? 6.291 15.992 -4.962 1.00 83.00 80 ARG A O 1
ATOM 625 N N . ARG A 1 81 ? 7.827 16.264 -6.594 1.00 80.50 81 ARG A N 1
ATOM 626 C CA . ARG A 1 81 ? 8.905 16.680 -5.694 1.00 80.50 81 ARG A CA 1
ATOM 627 C C . ARG A 1 81 ? 8.495 18.018 -5.083 1.00 80.50 81 ARG A C 1
ATOM 629 O O . ARG A 1 81 ? 7.947 18.858 -5.798 1.00 80.50 81 ARG A O 1
ATOM 636 N N . SER A 1 82 ? 8.709 18.188 -3.782 1.00 81.69 82 SER A N 1
ATOM 637 C CA . SER A 1 82 ? 8.584 19.508 -3.180 1.00 81.69 82 SER A CA 1
ATOM 638 C C . SER A 1 82 ? 9.635 20.422 -3.811 1.00 81.69 82 SER A C 1
ATOM 640 O O . SER A 1 82 ? 10.762 19.997 -4.063 1.00 81.69 82 SER A O 1
ATOM 642 N N . GLU A 1 83 ? 9.244 21.653 -4.128 1.00 79.00 83 GLU A N 1
ATOM 643 C CA . GLU A 1 83 ? 10.177 22.661 -4.648 1.00 79.00 83 GLU A CA 1
ATOM 644 C C . GLU A 1 83 ? 11.109 23.155 -3.538 1.00 79.00 83 GLU A C 1
ATOM 646 O O . GLU A 1 83 ? 12.281 23.411 -3.790 1.00 79.00 83 GLU A O 1
ATOM 651 N N . ALA A 1 84 ? 10.602 23.192 -2.303 1.00 74.81 84 ALA A N 1
ATOM 652 C CA . ALA A 1 84 ? 11.378 23.466 -1.105 1.00 74.81 84 ALA A CA 1
ATOM 653 C C . ALA A 1 84 ? 11.822 22.157 -0.439 1.00 74.81 84 ALA A C 1
ATOM 655 O O . ALA A 1 84 ? 11.031 21.221 -0.263 1.00 74.81 84 ALA A O 1
ATOM 656 N N . SER A 1 85 ? 13.089 22.103 -0.042 1.00 75.56 85 SER A N 1
ATOM 657 C CA . SER A 1 85 ? 13.589 21.061 0.855 1.00 75.56 85 SER A CA 1
ATOM 658 C C . SER A 1 85 ? 13.247 21.432 2.299 1.00 75.56 85 SER A C 1
ATOM 660 O O . SER A 1 85 ? 13.372 22.595 2.676 1.00 75.56 85 SER A O 1
ATOM 662 N N . GLU A 1 86 ? 12.894 20.465 3.150 1.00 75.88 86 GLU A N 1
ATOM 663 C CA . GLU A 1 86 ? 12.688 20.711 4.592 1.00 75.88 86 GLU A CA 1
ATOM 664 C C . GLU A 1 86 ? 13.920 21.366 5.246 1.00 75.88 86 GLU A C 1
ATOM 666 O O . GLU A 1 86 ? 13.796 22.185 6.155 1.00 75.88 86 GLU A O 1
ATOM 671 N N . SER A 1 87 ? 15.119 21.072 4.728 1.00 74.31 87 SER A N 1
ATOM 672 C CA . SER A 1 87 ? 16.378 21.678 5.177 1.00 74.31 87 SER A CA 1
ATOM 673 C C . SER A 1 87 ? 16.486 23.182 4.900 1.00 74.31 87 SER A C 1
ATOM 675 O O . SER A 1 87 ? 17.348 23.846 5.471 1.00 74.31 87 SER A O 1
ATOM 677 N N . GLU A 1 88 ? 15.679 23.714 3.983 1.00 71.81 88 GLU A N 1
ATOM 678 C CA . GLU A 1 88 ? 15.671 25.131 3.614 1.00 71.81 88 GLU A CA 1
ATOM 679 C C . GLU A 1 88 ? 14.870 25.976 4.616 1.00 71.81 88 GLU A C 1
ATOM 681 O O . GLU A 1 88 ? 15.199 27.138 4.838 1.00 71.81 88 GLU A O 1
ATOM 686 N N . VAL A 1 89 ? 13.897 25.373 5.311 1.00 69.81 89 VAL A N 1
ATOM 687 C CA . VAL A 1 89 ? 12.984 26.068 6.239 1.00 69.81 89 VAL A CA 1
ATOM 688 C C . VAL A 1 89 ? 13.704 26.633 7.477 1.00 69.81 89 VAL A C 1
ATOM 690 O O . VAL A 1 89 ? 13.240 27.607 8.059 1.00 69.81 89 VAL A O 1
ATOM 693 N N . TYR A 1 90 ? 14.858 26.077 7.864 1.00 70.00 90 TYR A N 1
ATOM 694 C CA . TYR A 1 90 ? 15.601 26.471 9.074 1.00 70.00 90 TYR A CA 1
ATOM 695 C C . TYR A 1 90 ? 16.802 27.397 8.829 1.00 70.00 90 TYR A C 1
ATOM 697 O O . TYR A 1 90 ? 17.553 27.671 9.763 1.00 70.00 90 TYR A O 1
ATOM 705 N N . ARG A 1 91 ? 17.035 27.865 7.595 1.00 66.50 91 ARG A N 1
ATOM 706 C CA . ARG A 1 91 ? 18.141 28.799 7.293 1.00 66.50 91 ARG A CA 1
ATOM 707 C C . ARG A 1 91 ? 17.758 30.285 7.388 1.00 66.50 91 ARG A C 1
ATOM 709 O O . ARG A 1 91 ? 18.477 31.113 6.832 1.00 66.50 91 ARG A O 1
ATOM 716 N N . VAL A 1 92 ? 16.665 30.616 8.078 1.00 53.47 92 VAL A N 1
ATOM 717 C CA . VAL A 1 92 ? 16.275 32.001 8.411 1.00 53.47 92 VAL A CA 1
ATOM 718 C C . VAL A 1 92 ? 16.766 32.339 9.809 1.00 53.47 92 VAL A C 1
ATOM 720 O O . VAL A 1 92 ? 17.415 33.396 9.952 1.00 53.47 92 VAL A O 1
#

pLDDT: mean 75.47, std 18.85, range [42.03, 98.62]